Protein AF-A0A9Q3JYC3-F1 (afdb_monomer_lite)

InterPro domains:
  IPR001878 Zinc finger, CCHC-type [SM00343] (9-25)
  IPR001878 Zinc finger, CCHC-type [SM00343] (28-43)
  IPR036875 Zinc finger, CCHC-type superfamily [SSF57756] (5-43)

Structure (mmCIF, N/CA/C/O backbone):
data_AF-A0A9Q3JYC3-F1
#
_entry.id   AF-A0A9Q3JYC3-F1
#
loop_
_atom_site.group_PDB
_atom_site.id
_atom_site.type_symbol
_atom_site.label_atom_id
_atom_site.label_alt_id
_atom_site.label_comp_id
_atom_site.label_asym_id
_atom_site.label_entity_id
_atom_site.label_seq_id
_atom_site.pdbx_PDB_ins_code
_atom_site.Cartn_x
_atom_site.Cartn_y
_atom_site.Cartn_z
_atom_site.occupancy
_atom_site.B_iso_or_equiv
_atom_site.auth_seq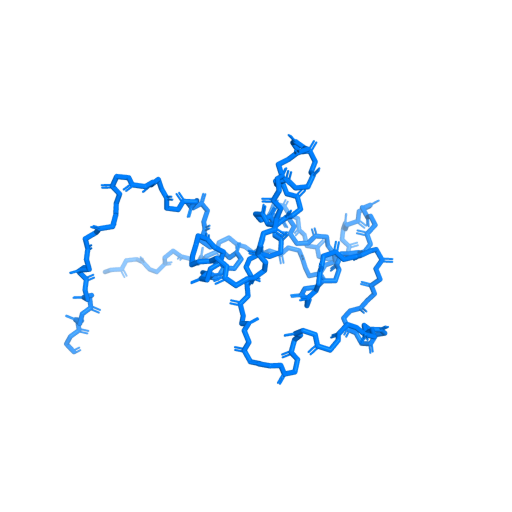_id
_atom_site.auth_comp_id
_atom_site.auth_asym_id
_atom_site.auth_atom_id
_atom_site.pdbx_PDB_model_num
ATOM 1 N N . MET A 1 1 ? -29.298 5.899 3.996 1.00 53.12 1 MET A N 1
ATOM 2 C CA . MET A 1 1 ? -27.961 5.317 3.748 1.00 53.12 1 MET A CA 1
ATOM 3 C C . MET A 1 1 ? -27.027 5.868 4.814 1.00 53.12 1 MET A C 1
ATOM 5 O O . MET A 1 1 ? -26.840 7.075 4.854 1.00 53.12 1 MET A O 1
ATOM 9 N N . ALA A 1 2 ? -26.552 5.039 5.745 1.00 65.31 2 ALA A N 1
ATOM 10 C CA . ALA A 1 2 ? -25.595 5.478 6.761 1.00 65.31 2 ALA A CA 1
ATOM 11 C C . ALA A 1 2 ? -24.187 5.443 6.152 1.00 65.31 2 ALA A C 1
ATOM 13 O O . ALA A 1 2 ? -23.760 4.399 5.668 1.00 65.31 2 ALA A O 1
ATOM 14 N N . TYR A 1 3 ? -23.490 6.580 6.138 1.00 70.50 3 TYR A N 1
ATOM 15 C CA . TYR A 1 3 ? -22.092 6.641 5.718 1.00 70.50 3 TYR A CA 1
ATOM 16 C C . TYR A 1 3 ? -21.225 6.031 6.822 1.00 70.50 3 TYR A C 1
ATOM 18 O O . TYR A 1 3 ? -21.050 6.631 7.882 1.00 70.50 3 TYR A O 1
ATOM 26 N N . THR A 1 4 ? -20.708 4.825 6.598 1.00 68.81 4 THR A N 1
ATOM 27 C CA . THR A 1 4 ? -19.667 4.243 7.447 1.00 68.81 4 THR A CA 1
ATOM 28 C C . THR A 1 4 ? -18.316 4.785 6.991 1.00 68.81 4 THR A C 1
ATOM 30 O O . THR A 1 4 ? -17.896 4.454 5.879 1.00 68.81 4 THR A O 1
ATOM 33 N N . PRO A 1 5 ? -17.631 5.619 7.794 1.00 61.69 5 PRO A N 1
ATOM 34 C CA . PRO A 1 5 ? -16.303 6.089 7.437 1.00 61.69 5 PRO A CA 1
ATOM 35 C C . PRO A 1 5 ? -15.358 4.894 7.313 1.00 61.69 5 PRO A C 1
ATOM 37 O O . PRO A 1 5 ? -15.330 4.018 8.179 1.00 61.69 5 PRO A O 1
ATOM 40 N N . SER A 1 6 ? -14.585 4.868 6.229 1.00 63.69 6 SER A N 1
ATOM 41 C CA . SER A 1 6 ? -13.546 3.862 6.031 1.00 63.69 6 SER A CA 1
ATOM 42 C C . SER A 1 6 ? -12.584 3.863 7.224 1.00 63.69 6 SER A C 1
ATOM 44 O O . SER A 1 6 ? -12.253 4.941 7.733 1.00 63.69 6 SER A O 1
ATOM 46 N N . PRO A 1 7 ? -12.114 2.688 7.676 1.00 69.62 7 PRO A N 1
ATOM 47 C CA . PRO A 1 7 ? -11.159 2.617 8.769 1.00 69.62 7 PRO A CA 1
ATOM 48 C C . PRO A 1 7 ? -9.910 3.428 8.416 1.00 69.62 7 PRO A C 1
ATOM 50 O O . PRO A 1 7 ? -9.330 3.278 7.339 1.00 69.62 7 PRO A O 1
ATOM 53 N N . SER A 1 8 ? -9.505 4.313 9.322 1.00 75.19 8 SER A N 1
ATOM 54 C CA . SER A 1 8 ? -8.328 5.151 9.136 1.00 75.19 8 SER A CA 1
ATOM 55 C C . SER A 1 8 ? -7.061 4.293 9.141 1.00 75.19 8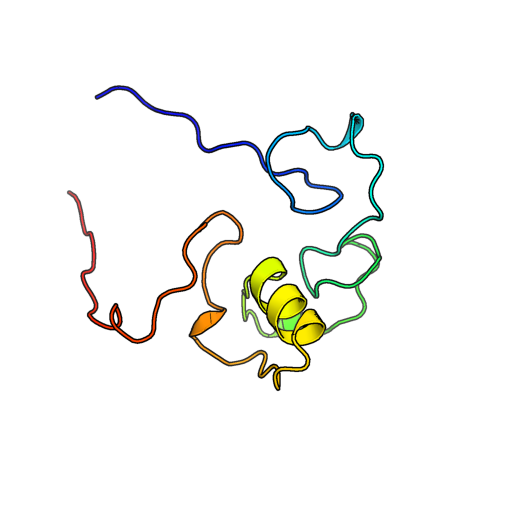 SER A C 1
ATOM 57 O O . SER A 1 8 ? -6.798 3.513 10.061 1.00 75.19 8 SER A O 1
ATOM 59 N N . GLN A 1 9 ? -6.271 4.436 8.080 1.00 82.12 9 GLN A N 1
ATOM 60 C CA . GLN A 1 9 ? -4.966 3.805 7.946 1.00 82.12 9 GLN A CA 1
ATOM 61 C C . GLN A 1 9 ? -3.893 4.711 8.554 1.00 82.12 9 GLN A C 1
ATOM 63 O O . GLN A 1 9 ? -3.893 5.930 8.363 1.00 82.12 9 GLN A O 1
ATOM 68 N N . CYS A 1 10 ? -2.954 4.118 9.281 1.00 87.19 10 CYS A N 1
ATOM 69 C CA . CYS A 1 10 ? -1.795 4.820 9.794 1.00 87.19 10 CYS A CA 1
ATOM 70 C C . CYS A 1 10 ? -0.871 5.214 8.635 1.00 87.19 10 CYS A C 1
ATOM 72 O O . CYS A 1 10 ? -0.284 4.355 7.984 1.00 87.19 10 CYS A O 1
ATOM 74 N N . PHE A 1 11 ? -0.666 6.512 8.410 1.00 83.25 11 PHE A N 1
ATOM 75 C CA . PHE A 1 11 ? 0.251 7.001 7.370 1.00 83.25 11 PHE A CA 1
ATOM 76 C C . PHE A 1 11 ? 1.735 6.724 7.659 1.00 83.25 11 PHE A C 1
ATOM 78 O O . PHE A 1 11 ? 2.574 6.968 6.796 1.00 83.25 11 PHE A O 1
ATOM 85 N N . HIS A 1 12 ? 2.062 6.236 8.860 1.00 87.31 12 HIS A N 1
ATOM 86 C CA . HIS A 1 12 ? 3.426 5.887 9.240 1.00 87.31 12 HIS A CA 1
ATOM 87 C C . HIS A 1 12 ? 3.758 4.436 8.879 1.00 87.31 12 HIS A C 1
ATOM 89 O O . HIS A 1 12 ? 4.738 4.200 8.189 1.00 87.31 12 HIS A O 1
ATOM 95 N N . CYS A 1 13 ? 2.938 3.462 9.287 1.00 87.38 13 CYS A N 1
ATOM 96 C CA . CYS A 1 13 ? 3.217 2.031 9.084 1.00 87.38 13 CYS A CA 1
ATOM 97 C C . CYS A 1 13 ? 2.247 1.323 8.129 1.00 87.38 13 CYS A C 1
ATOM 99 O O . CYS A 1 13 ? 2.355 0.117 7.926 1.00 87.38 13 CYS A O 1
ATOM 101 N N . LEU A 1 14 ? 1.283 2.056 7.565 1.00 83.06 14 LEU A N 1
ATOM 102 C CA . LEU A 1 14 ? 0.263 1.567 6.635 1.00 83.06 14 LEU A CA 1
ATOM 103 C C . LEU A 1 14 ? -0.719 0.539 7.229 1.00 83.06 14 LEU A C 1
ATOM 105 O O . LEU A 1 14 ? -1.557 0.022 6.500 1.00 83.06 14 LEU A O 1
ATOM 109 N N . LYS A 1 15 ? -0.700 0.283 8.542 1.00 83.06 15 LYS A N 1
ATOM 110 C CA . LYS A 1 15 ? -1.673 -0.590 9.222 1.00 83.06 15 LYS A CA 1
ATOM 111 C C . LYS A 1 15 ? -2.911 0.194 9.672 1.00 83.06 15 LYS A C 1
ATOM 113 O O . LYS A 1 15 ? -2.835 1.386 9.958 1.00 83.06 15 LYS A O 1
ATOM 118 N N . THR A 1 16 ? -4.052 -0.475 9.779 1.00 83.75 16 THR A N 1
ATOM 119 C CA . THR A 1 16 ? -5.282 0.086 10.365 1.00 83.75 16 THR A CA 1
ATOM 120 C C . THR A 1 16 ? -5.317 -0.110 11.884 1.00 83.75 16 THR A C 1
ATOM 122 O O . THR A 1 16 ? -4.651 -0.998 12.414 1.00 83.75 16 THR A O 1
ATOM 125 N N . GLY A 1 17 ? -6.122 0.687 12.594 1.00 83.81 17 GLY A N 1
ATOM 126 C CA . GLY A 1 17 ? -6.381 0.509 14.034 1.00 83.81 17 GLY A CA 1
ATOM 127 C C . GLY A 1 17 ? -5.621 1.459 14.965 1.00 83.81 17 GLY A C 1
ATOM 128 O O . GLY A 1 17 ? -5.793 1.385 16.176 1.00 83.81 17 GLY A O 1
ATOM 129 N N . HIS A 1 18 ? -4.807 2.363 14.420 1.00 88.62 18 HIS A N 1
ATOM 130 C CA . HIS A 1 18 ? -4.179 3.453 15.169 1.00 88.62 18 HIS A CA 1
ATOM 131 C C . HIS A 1 18 ? -3.868 4.639 14.249 1.00 88.62 18 HIS A C 1
ATOM 133 O O . HIS A 1 18 ? -3.806 4.501 13.026 1.00 88.62 18 HIS A O 1
ATOM 139 N N . GLN A 1 19 ? -3.655 5.814 14.842 1.00 86.00 19 GLN A N 1
ATOM 140 C CA . GLN A 1 19 ? -3.260 7.024 14.120 1.00 86.00 19 GLN A CA 1
ATOM 141 C C . GLN A 1 19 ? -1.733 7.162 14.055 1.00 86.00 19 GLN A C 1
ATOM 143 O O . GLN A 1 19 ? -1.012 6.626 14.895 1.00 86.00 19 GLN A O 1
ATOM 148 N N . ALA A 1 20 ? -1.229 7.922 13.078 1.00 85.06 20 ALA A N 1
ATOM 149 C CA . ALA A 1 20 ? 0.211 8.070 12.841 1.00 85.06 20 ALA A CA 1
ATOM 150 C C . ALA A 1 20 ? 0.993 8.584 14.064 1.00 85.06 20 ALA A C 1
ATOM 152 O O . ALA A 1 20 ? 2.099 8.118 14.307 1.00 85.06 20 ALA A O 1
ATOM 153 N N . PHE A 1 21 ? 0.410 9.474 14.874 1.00 85.88 21 PHE A N 1
ATOM 154 C CA . PHE A 1 21 ? 1.062 9.983 16.090 1.00 85.88 21 PHE A CA 1
ATOM 155 C C . PHE A 1 21 ? 1.147 8.953 17.230 1.00 85.88 21 PHE A C 1
ATOM 157 O O . PHE A 1 21 ? 1.915 9.148 18.165 1.00 85.88 21 PHE A O 1
ATOM 164 N N . GLN A 1 22 ? 0.364 7.871 17.171 1.00 88.31 22 GLN A N 1
ATOM 165 C CA . GLN A 1 22 ? 0.390 6.767 18.143 1.00 88.31 22 GLN A CA 1
ATOM 166 C C . GLN A 1 22 ? 1.193 5.566 17.627 1.00 88.31 22 GLN A C 1
ATOM 168 O O . GLN A 1 22 ? 1.279 4.541 18.303 1.00 88.31 22 GLN A O 1
ATOM 173 N N . CYS A 1 23 ? 1.748 5.666 16.417 1.00 90.50 23 CYS A N 1
ATOM 174 C CA . CYS A 1 23 ? 2.486 4.587 15.786 1.00 90.50 23 CYS A CA 1
ATOM 175 C C . CYS A 1 23 ? 3.833 4.378 16.484 1.00 90.50 23 CYS A C 1
ATOM 177 O O . CYS A 1 23 ? 4.625 5.308 16.608 1.00 90.50 23 CYS A O 1
ATOM 179 N N . LYS A 1 24 ? 4.097 3.139 16.906 1.00 89.94 24 LYS A N 1
ATOM 180 C CA . LYS A 1 24 ? 5.392 2.703 17.462 1.00 89.94 24 LYS A CA 1
ATOM 181 C C . LYS A 1 24 ? 6.201 1.842 16.487 1.00 89.94 24 LYS A C 1
ATOM 183 O O . LYS A 1 24 ? 7.283 1.381 16.825 1.00 89.94 24 LYS A O 1
ATOM 188 N N . GLU A 1 25 ? 5.649 1.606 15.302 1.00 87.25 25 GLU A N 1
ATOM 189 C CA . GLU A 1 25 ? 6.255 0.804 14.243 1.00 87.25 25 GLU A CA 1
ATOM 190 C C . GLU A 1 25 ? 7.161 1.665 13.360 1.00 87.25 25 GLU A C 1
ATOM 192 O O . GLU A 1 25 ? 6.988 2.882 13.277 1.00 87.25 25 GLU A O 1
ATOM 197 N N . ASN A 1 26 ? 8.070 1.015 12.634 1.00 87.38 26 ASN A N 1
ATOM 198 C CA . ASN A 1 26 ? 8.946 1.691 11.684 1.00 87.38 26 ASN A CA 1
ATOM 199 C C . ASN A 1 26 ? 8.147 2.319 10.523 1.00 87.38 26 ASN A C 1
ATOM 201 O O . ASN A 1 26 ? 7.150 1.737 10.068 1.00 87.38 26 ASN A O 1
ATOM 205 N N . PRO A 1 27 ? 8.606 3.464 9.984 1.00 87.69 27 PRO A N 1
ATOM 206 C CA . PRO A 1 27 ? 7.970 4.092 8.837 1.00 87.69 27 PRO A CA 1
ATOM 207 C C . PRO A 1 27 ? 8.023 3.155 7.636 1.00 87.69 27 PRO A C 1
ATOM 209 O O . PRO A 1 27 ? 9.076 2.613 7.309 1.00 87.69 27 PRO A O 1
ATOM 212 N N . THR A 1 28 ? 6.889 2.977 6.972 1.00 88.50 28 THR A N 1
ATOM 213 C CA . THR A 1 28 ? 6.747 2.175 5.760 1.00 88.50 28 THR A CA 1
ATOM 214 C C . THR A 1 28 ? 6.390 3.088 4.599 1.00 88.50 28 THR A C 1
ATOM 216 O O . THR A 1 28 ? 5.407 3.828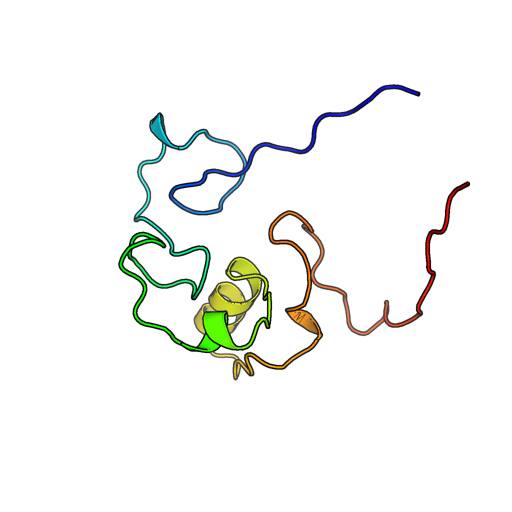 4.626 1.00 88.50 28 THR A O 1
ATOM 219 N N . CYS A 1 29 ? 7.192 3.024 3.545 1.00 88.06 29 CYS A N 1
ATOM 220 C CA . CYS A 1 29 ? 7.013 3.847 2.367 1.00 88.06 29 CYS A CA 1
ATOM 221 C C . CYS A 1 29 ? 5.776 3.403 1.575 1.00 88.06 29 CYS A C 1
ATOM 223 O O . CYS A 1 29 ? 5.762 2.310 1.012 1.00 88.06 29 CYS A O 1
ATOM 225 N N . SER A 1 30 ? 4.782 4.280 1.429 1.00 82.38 30 SER A N 1
ATOM 226 C CA . SER A 1 30 ? 3.577 4.036 0.615 1.00 82.38 30 SER A CA 1
ATOM 227 C C . SER A 1 30 ? 3.835 3.918 -0.893 1.00 82.38 30 SER A C 1
ATOM 229 O O . SER A 1 30 ? 2.927 3.587 -1.648 1.00 82.38 30 SER A O 1
ATOM 231 N N . LYS A 1 31 ? 5.063 4.190 -1.356 1.00 83.19 31 LYS A N 1
ATOM 232 C CA . LYS A 1 31 ? 5.453 4.041 -2.767 1.00 83.19 31 LYS A CA 1
ATOM 233 C C . LYS A 1 31 ? 6.054 2.670 -3.070 1.00 83.19 31 LYS A C 1
ATOM 235 O O . LYS A 1 31 ? 5.766 2.101 -4.117 1.00 83.19 31 LYS A O 1
ATOM 240 N N . CYS A 1 32 ? 6.897 2.143 -2.178 1.00 84.56 32 CYS A N 1
ATOM 241 C CA . CYS A 1 32 ? 7.675 0.930 -2.456 1.00 84.56 32 CYS A CA 1
ATOM 242 C C . CYS A 1 32 ? 7.641 -0.144 -1.360 1.00 84.56 32 CYS A C 1
ATOM 244 O O . CYS A 1 32 ? 8.024 -1.283 -1.633 1.00 84.56 32 CYS A O 1
ATOM 246 N N . GLY A 1 33 ? 7.189 0.196 -0.150 1.00 83.56 33 GLY A N 1
ATOM 247 C CA . GLY A 1 33 ? 7.157 -0.698 1.008 1.00 83.56 33 GLY A CA 1
ATOM 248 C C . GLY A 1 33 ? 8.433 -0.799 1.824 1.00 83.56 33 GLY A C 1
ATOM 249 O O . GLY A 1 33 ? 8.486 -1.631 2.723 1.00 83.56 33 GLY A O 1
ATOM 250 N N . GLY A 1 34 ? 9.445 0.020 1.532 1.00 87.38 34 GLY A N 1
ATOM 251 C CA . GLY A 1 34 ? 10.684 0.066 2.311 1.00 87.38 34 GLY A CA 1
ATOM 252 C C . GLY A 1 34 ? 10.549 0.822 3.635 1.00 87.38 34 GLY A C 1
ATOM 253 O O . GLY A 1 34 ? 9.592 1.566 3.844 1.00 87.38 34 GLY A O 1
ATOM 254 N N . THR A 1 35 ? 11.549 0.675 4.505 1.00 88.81 35 THR A N 1
ATOM 255 C CA . THR A 1 35 ? 11.619 1.330 5.822 1.00 88.81 35 THR A CA 1
ATOM 256 C C . THR A 1 35 ? 12.132 2.772 5.724 1.00 88.81 35 THR A C 1
ATOM 258 O O . THR A 1 35 ? 13.231 3.087 6.177 1.00 88.81 35 THR A O 1
ATOM 261 N N . HIS A 1 36 ? 11.392 3.634 5.030 1.00 89.00 36 HIS A N 1
ATOM 262 C CA . HIS A 1 36 ? 11.710 5.054 4.857 1.00 89.00 36 HIS A CA 1
ATOM 263 C C . HIS A 1 36 ? 10.439 5.865 4.594 1.00 89.00 36 HIS A C 1
ATOM 265 O O . HIS A 1 36 ? 9.392 5.318 4.242 1.00 89.00 36 HIS A O 1
ATOM 271 N N . SER A 1 37 ? 10.537 7.185 4.728 1.00 84.75 37 SER A N 1
ATOM 272 C CA . SER A 1 37 ? 9.447 8.099 4.395 1.00 84.75 37 SER A CA 1
ATOM 273 C C . SER A 1 37 ? 9.202 8.147 2.878 1.00 84.75 37 SER A C 1
ATOM 275 O O . SER A 1 37 ? 10.158 8.125 2.106 1.00 84.75 37 SER A O 1
ATOM 277 N N . PRO A 1 38 ? 7.952 8.310 2.400 1.00 81.56 38 PRO A N 1
ATOM 278 C CA . PRO A 1 38 ? 7.650 8.411 0.965 1.00 81.56 38 PRO A CA 1
ATOM 279 C C . PRO A 1 38 ? 8.366 9.560 0.238 1.00 81.56 38 PRO A C 1
ATOM 281 O O . PRO A 1 38 ? 8.479 9.538 -0.990 1.00 81.56 38 PRO A O 1
ATOM 284 N N . GLN A 1 39 ? 8.806 10.574 0.984 1.00 85.06 39 GLN A N 1
ATOM 285 C CA . GLN A 1 39 ? 9.538 11.738 0.483 1.00 85.06 39 GLN A CA 1
ATOM 286 C C . GLN A 1 39 ? 10.984 11.377 0.105 1.00 85.06 39 GLN A C 1
ATOM 288 O O . GLN A 1 39 ? 11.462 11.818 -0.932 1.00 85.06 39 GLN A O 1
ATOM 293 N N . ASP A 1 40 ? 11.618 10.482 0.864 1.00 88.38 40 ASP A N 1
ATOM 294 C CA . ASP A 1 40 ? 12.989 9.996 0.651 1.00 88.38 40 ASP A CA 1
ATOM 295 C C . ASP A 1 40 ? 13.064 8.765 -0.268 1.00 88.38 40 ASP A C 1
ATOM 297 O O . ASP A 1 40 ? 14.112 8.131 -0.420 1.00 88.38 40 ASP A O 1
ATOM 301 N N . CYS A 1 41 ? 11.939 8.380 -0.871 1.00 87.12 41 CYS A N 1
ATOM 302 C CA . CYS A 1 41 ? 11.868 7.190 -1.702 1.00 87.12 41 CYS A CA 1
ATOM 303 C C . CYS A 1 41 ? 12.608 7.390 -3.029 1.00 87.12 41 CYS A C 1
ATOM 305 O O . CYS A 1 41 ? 12.178 8.170 -3.878 1.00 87.12 41 CYS A O 1
ATOM 307 N N . LYS A 1 42 ? 13.689 6.628 -3.224 1.00 87.00 42 LYS A N 1
ATOM 308 C CA . LYS A 1 42 ? 14.490 6.601 -4.463 1.00 87.00 42 LYS A CA 1
ATOM 309 C C . LYS A 1 42 ? 14.000 5.571 -5.488 1.00 87.00 42 LYS A C 1
ATOM 311 O O . LYS A 1 42 ? 14.627 5.389 -6.527 1.00 87.00 42 LYS A O 1
ATOM 316 N N . ASP A 1 43 ? 12.912 4.867 -5.187 1.00 82.31 43 ASP A N 1
ATOM 317 C CA . ASP A 1 43 ? 12.363 3.837 -6.063 1.00 82.31 43 ASP A CA 1
ATOM 318 C C . ASP A 1 43 ? 11.548 4.480 -7.199 1.00 82.31 43 ASP A C 1
ATOM 320 O O . ASP A 1 43 ? 10.465 5.033 -6.988 1.00 82.31 43 ASP A O 1
ATOM 324 N N . LEU A 1 44 ? 12.085 4.398 -8.418 1.00 75.12 44 LEU A N 1
ATOM 325 C CA . LEU A 1 44 ? 11.469 4.934 -9.634 1.00 75.12 44 LEU A CA 1
ATOM 326 C C . LEU A 1 44 ? 10.283 4.093 -10.127 1.00 75.12 44 LEU A C 1
ATOM 328 O O . LEU A 1 44 ? 9.548 4.525 -11.005 1.00 75.12 44 LEU A O 1
ATOM 332 N N . SER A 1 45 ? 10.017 2.913 -9.566 1.00 68.69 45 SER A N 1
ATOM 333 C CA . SER A 1 45 ? 8.839 2.133 -9.979 1.00 68.69 45 SER A CA 1
ATOM 334 C C . SER A 1 45 ? 7.520 2.880 -9.725 1.00 68.69 45 SER A C 1
ATOM 336 O O . SER A 1 45 ? 6.550 2.675 -10.451 1.00 68.69 45 SER A O 1
ATOM 338 N N . TYR A 1 46 ? 7.494 3.817 -8.768 1.00 65.25 46 TYR A N 1
ATOM 339 C CA . TYR A 1 46 ? 6.363 4.728 -8.567 1.00 65.25 46 TYR A CA 1
ATOM 340 C C . TYR A 1 46 ? 6.185 5.739 -9.716 1.00 65.25 46 TYR A C 1
ATOM 342 O O . TYR A 1 46 ? 5.057 6.138 -10.006 1.00 65.25 46 TYR A O 1
ATOM 350 N N . THR A 1 47 ? 7.261 6.151 -10.402 1.00 65.62 47 THR A N 1
ATOM 351 C CA . THR A 1 47 ? 7.170 7.127 -11.505 1.00 65.62 47 THR A CA 1
ATOM 352 C C . THR A 1 47 ? 6.547 6.530 -12.763 1.00 65.62 47 THR A C 1
ATOM 354 O O . THR A 1 47 ? 6.051 7.270 -13.604 1.00 65.62 47 THR A O 1
ATOM 357 N N . LEU A 1 48 ? 6.491 5.199 -12.868 1.00 64.06 48 LEU A N 1
ATOM 358 C CA . LEU A 1 48 ? 5.808 4.490 -13.955 1.00 64.06 48 LEU A CA 1
ATOM 359 C C . LEU A 1 48 ? 4.273 4.485 -13.809 1.00 64.06 48 LEU A C 1
ATOM 361 O O . LEU A 1 48 ? 3.590 3.798 -14.559 1.00 64.06 48 LEU A O 1
ATOM 365 N N . SER A 1 49 ? 3.710 5.241 -12.855 1.00 64.06 49 SER A N 1
ATOM 366 C CA . SER A 1 49 ? 2.263 5.326 -12.573 1.00 64.06 49 SER A CA 1
ATOM 367 C C . SER A 1 49 ? 1.598 3.993 -12.210 1.00 64.06 49 SER A C 1
ATOM 369 O O . SER A 1 49 ? 0.372 3.893 -12.152 1.00 64.06 49 SER A O 1
ATOM 371 N N . ILE A 1 50 ? 2.389 2.966 -11.896 1.00 68.69 50 ILE A N 1
ATOM 372 C CA . ILE A 1 50 ? 1.880 1.684 -11.418 1.00 68.69 50 ILE A CA 1
ATOM 373 C C . ILE A 1 50 ? 1.650 1.805 -9.912 1.00 68.69 50 ILE A C 1
ATOM 375 O O . ILE A 1 50 ? 2.548 1.604 -9.093 1.00 68.69 50 ILE A O 1
ATOM 379 N N . ARG A 1 51 ? 0.422 2.179 -9.540 1.00 71.62 51 ARG A N 1
ATOM 380 C CA . ARG A 1 51 ? -0.058 2.086 -8.157 1.00 71.62 51 ARG A CA 1
ATOM 381 C C . ARG A 1 51 ? -0.239 0.611 -7.797 1.00 71.62 51 ARG A C 1
ATOM 383 O O . ARG A 1 51 ? -0.947 -0.113 -8.493 1.00 71.62 51 ARG A O 1
ATOM 390 N N . ARG A 1 52 ? 0.410 0.190 -6.713 1.00 81.50 52 ARG A N 1
ATOM 391 C CA . ARG A 1 52 ? 0.396 -1.178 -6.190 1.00 81.50 52 ARG A CA 1
ATOM 392 C C . ARG A 1 52 ? 0.209 -1.160 -4.678 1.00 81.50 52 ARG A C 1
ATOM 394 O O . ARG A 1 52 ? 0.763 -0.283 -4.019 1.00 81.50 52 ARG A O 1
ATOM 401 N N . CYS A 1 53 ? -0.510 -2.139 -4.146 1.00 84.38 53 CYS A N 1
ATOM 402 C CA . CYS A 1 53 ? -0.708 -2.322 -2.719 1.00 84.38 53 CYS A CA 1
ATOM 403 C C . CYS A 1 53 ? 0.608 -2.758 -2.077 1.00 84.38 53 CYS A C 1
ATOM 405 O O . CYS A 1 53 ? 1.088 -3.884 -2.261 1.00 84.38 53 CYS A O 1
ATOM 407 N N . VAL A 1 54 ? 1.198 -1.849 -1.309 1.00 84.19 54 VAL A N 1
ATOM 408 C CA . VAL A 1 54 ? 2.480 -2.073 -0.635 1.00 84.19 54 VAL A CA 1
ATOM 409 C C . VAL A 1 54 ? 2.364 -3.194 0.396 1.00 84.19 54 VAL A C 1
ATOM 411 O O . VAL A 1 54 ? 3.298 -3.976 0.578 1.00 84.19 54 VAL A O 1
ATOM 414 N N . GLN A 1 55 ? 1.203 -3.304 1.036 1.00 83.25 55 GLN A N 1
ATOM 415 C CA . GLN A 1 55 ? 0.951 -4.306 2.061 1.00 83.25 55 GLN A CA 1
ATOM 416 C C . GLN A 1 55 ? 0.956 -5.727 1.486 1.00 83.25 55 GLN A C 1
ATOM 418 O O . GLN A 1 55 ? 1.609 -6.603 2.045 1.00 83.25 55 GLN A O 1
ATOM 423 N N . CYS A 1 56 ? 0.317 -5.943 0.332 1.00 84.00 56 CYS A N 1
ATOM 424 C CA . CYS A 1 56 ? 0.317 -7.245 -0.341 1.00 84.00 56 CYS A CA 1
ATOM 425 C C . CYS A 1 56 ? 1.703 -7.604 -0.889 1.00 84.00 56 CYS A C 1
ATOM 427 O O . CYS A 1 56 ? 2.160 -8.734 -0.732 1.00 84.00 56 CYS A O 1
ATOM 429 N N . VAL A 1 57 ? 2.411 -6.625 -1.459 1.00 85.69 57 VAL A N 1
ATOM 430 C CA . VAL A 1 57 ? 3.800 -6.800 -1.905 1.00 85.69 57 VAL A CA 1
ATOM 431 C C . VAL A 1 57 ? 4.705 -7.226 -0.746 1.00 85.69 57 VAL A C 1
ATOM 433 O O . VAL A 1 57 ? 5.502 -8.150 -0.890 1.00 85.69 57 VAL A O 1
ATOM 436 N N . ASN A 1 58 ? 4.595 -6.571 0.409 1.00 84.38 58 ASN A N 1
ATOM 437 C CA . ASN A 1 58 ? 5.406 -6.896 1.580 1.00 84.38 58 ASN A CA 1
ATOM 438 C C . ASN A 1 58 ? 5.007 -8.235 2.216 1.00 84.38 58 ASN A C 1
ATOM 440 O O . ASN A 1 58 ? 5.884 -8.957 2.687 1.00 84.38 58 ASN A O 1
ATOM 444 N N . GLN A 1 59 ? 3.723 -8.594 2.186 1.00 85.50 59 GLN A N 1
ATOM 445 C CA . GLN A 1 59 ? 3.245 -9.898 2.642 1.00 85.50 59 GLN A CA 1
ATOM 446 C C . GLN A 1 59 ? 3.851 -11.036 1.814 1.00 85.50 59 GLN A C 1
ATOM 448 O O . GLN A 1 59 ? 4.397 -11.979 2.382 1.00 85.50 59 GLN A O 1
ATOM 453 N N . ASP A 1 60 ? 3.815 -10.926 0.486 1.00 88.12 60 ASP A N 1
ATOM 454 C CA . ASP A 1 60 ? 4.388 -11.938 -0.403 1.00 88.12 60 ASP A CA 1
ATOM 455 C C . ASP A 1 60 ? 5.912 -12.024 -0.254 1.00 88.12 60 ASP A C 1
ATOM 457 O O . ASP A 1 60 ? 6.453 -13.126 -0.169 1.00 88.12 60 ASP A O 1
ATOM 461 N N . LYS A 1 61 ? 6.603 -10.882 -0.100 1.00 84.94 61 LYS A N 1
ATOM 462 C CA . LYS A 1 61 ? 8.034 -10.860 0.257 1.00 84.94 61 LYS A CA 1
ATOM 463 C C . LYS A 1 61 ? 8.305 -11.599 1.569 1.00 84.94 61 LYS A C 1
ATOM 465 O O . LYS A 1 61 ? 9.243 -12.384 1.635 1.00 84.94 61 LYS A O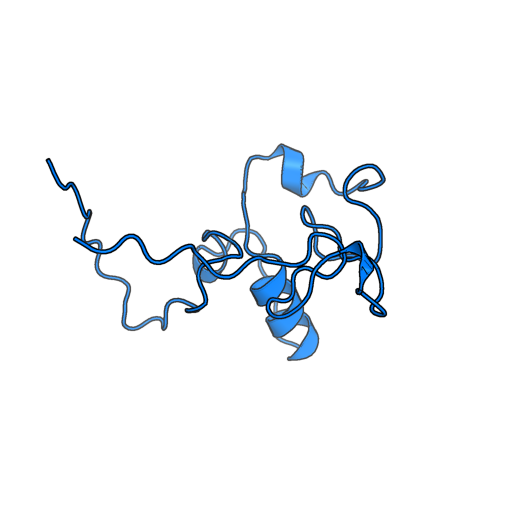 1
ATOM 470 N N . SER A 1 62 ? 7.485 -11.372 2.597 1.00 85.75 62 SER A N 1
ATOM 471 C CA . SER A 1 62 ? 7.610 -12.055 3.892 1.00 85.75 62 SER A CA 1
ATOM 472 C C . SER A 1 62 ? 7.317 -13.555 3.801 1.00 85.75 62 SER A C 1
ATOM 474 O O . SER A 1 62 ? 7.853 -14.322 4.595 1.00 85.75 62 SER A O 1
ATOM 476 N N . ASN A 1 63 ? 6.486 -13.971 2.845 1.00 87.00 63 ASN A N 1
ATOM 477 C CA . ASN A 1 63 ? 6.158 -15.368 2.565 1.00 87.00 63 ASN A CA 1
ATOM 478 C C . ASN A 1 63 ? 7.164 -16.043 1.609 1.00 87.00 63 ASN A C 1
ATOM 480 O O . ASN A 1 63 ? 6.893 -17.143 1.126 1.00 87.00 63 ASN A O 1
ATOM 484 N N . ASN A 1 64 ? 8.298 -15.397 1.296 1.00 86.44 64 ASN A N 1
ATOM 485 C CA . ASN A 1 64 ? 9.273 -15.848 0.292 1.00 86.44 64 ASN A CA 1
ATOM 486 C C . ASN A 1 64 ? 8.646 -16.148 -1.086 1.00 86.44 64 ASN A C 1
ATOM 488 O O . ASN A 1 64 ? 9.159 -16.971 -1.846 1.00 86.44 64 ASN A O 1
ATOM 492 N N . GLN A 1 65 ? 7.530 -15.495 -1.422 1.00 84.50 65 GLN A N 1
ATOM 493 C CA . GLN A 1 65 ? 6.916 -15.609 -2.739 1.00 84.50 65 GLN A CA 1
ATOM 494 C C . GLN A 1 65 ? 7.629 -14.689 -3.739 1.00 84.50 65 GLN A C 1
ATOM 496 O O . GLN A 1 65 ? 8.031 -13.575 -3.384 1.00 84.50 65 GLN A O 1
ATOM 501 N N . PRO A 1 66 ? 7.768 -15.113 -5.008 1.00 83.00 66 PRO A N 1
ATOM 502 C CA . PRO A 1 66 ? 8.274 -14.242 -6.055 1.00 83.00 66 PRO A CA 1
ATOM 503 C C . PRO A 1 66 ? 7.304 -13.073 -6.258 1.00 83.00 66 PRO A C 1
ATOM 505 O O . PRO A 1 66 ? 6.134 -13.253 -6.594 1.00 83.00 66 PRO A O 1
ATOM 508 N N . VAL A 1 67 ? 7.802 -11.856 -6.045 1.00 84.75 67 VAL A N 1
ATOM 509 C CA . VAL A 1 67 ? 7.012 -10.633 -6.191 1.00 84.75 67 VAL A CA 1
ATOM 510 C C . VAL A 1 67 ? 7.275 -10.008 -7.549 1.00 84.75 67 VAL A C 1
ATOM 512 O O . VAL A 1 67 ? 8.360 -9.488 -7.807 1.00 84.75 67 VAL A O 1
ATOM 515 N N . ASN A 1 68 ? 6.245 -9.994 -8.391 1.00 84.38 68 ASN A N 1
ATOM 516 C CA . ASN A 1 68 ? 6.240 -9.237 -9.633 1.00 84.38 68 ASN A CA 1
ATOM 517 C C . ASN A 1 68 ? 5.446 -7.937 -9.439 1.00 84.38 68 ASN A C 1
ATOM 519 O O . ASN A 1 68 ? 4.232 -7.954 -9.288 1.00 84.38 68 ASN A O 1
ATOM 523 N N . LEU A 1 69 ? 6.128 -6.790 -9.453 1.00 78.12 69 LEU A N 1
ATOM 524 C CA . LEU A 1 69 ? 5.502 -5.484 -9.206 1.00 78.12 69 LEU A CA 1
ATOM 525 C C . LEU A 1 69 ? 4.487 -5.056 -10.285 1.00 78.12 69 LEU A C 1
ATOM 527 O O . LEU A 1 69 ? 3.763 -4.087 -10.064 1.00 78.12 69 LEU A O 1
ATOM 531 N N . TYR A 1 70 ? 4.436 -5.762 -11.418 1.00 78.94 70 TYR A N 1
ATOM 532 C CA . TYR A 1 70 ? 3.475 -5.553 -12.505 1.00 78.94 70 TYR A CA 1
ATOM 533 C C . TYR A 1 70 ? 2.232 -6.441 -12.391 1.00 78.94 70 TYR A C 1
ATOM 535 O O . TYR A 1 70 ? 1.327 -6.329 -13.213 1.00 78.94 70 TYR A O 1
ATOM 543 N N . ASP A 1 71 ? 2.190 -7.328 -11.397 1.00 82.94 71 ASP A N 1
ATOM 544 C CA . ASP A 1 71 ? 1.088 -8.262 -11.216 1.00 82.94 71 ASP A CA 1
ATOM 545 C C . ASP A 1 71 ? -0.197 -7.521 -10.816 1.00 82.94 71 ASP A C 1
ATOM 547 O O . ASP A 1 71 ? -0.213 -6.681 -9.906 1.00 82.94 71 ASP A O 1
ATOM 551 N N . GLU A 1 72 ? -1.291 -7.833 -11.506 1.00 82.31 72 GLU A N 1
ATOM 552 C CA . GLU A 1 72 ? -2.590 -7.199 -11.290 1.00 82.31 72 GLU A CA 1
ATOM 553 C C . GLU A 1 72 ? -3.150 -7.488 -9.900 1.00 82.31 72 GLU A C 1
ATOM 555 O O . GLU A 1 72 ? -3.897 -6.665 -9.367 1.00 82.31 72 GLU A O 1
ATOM 560 N N . LYS A 1 73 ? -2.706 -8.577 -9.252 1.00 82.81 73 LYS A N 1
ATOM 561 C CA . LYS A 1 73 ? -3.080 -8.885 -7.864 1.00 82.81 73 LYS A CA 1
ATOM 562 C C . LYS A 1 73 ? -2.696 -7.787 -6.874 1.00 82.81 73 LYS A C 1
ATOM 564 O O . LYS A 1 73 ? -3.267 -7.734 -5.793 1.00 82.81 73 LYS A O 1
ATOM 569 N N . TYR A 1 74 ? -1.752 -6.909 -7.229 1.00 83.06 74 TYR A N 1
ATOM 570 C CA . TYR A 1 74 ? -1.364 -5.768 -6.405 1.00 83.06 74 TYR A CA 1
ATOM 571 C C . TYR A 1 74 ? -2.017 -4.451 -6.841 1.00 83.06 74 TYR A C 1
ATOM 573 O O . TYR A 1 74 ? -1.871 -3.461 -6.131 1.00 83.06 74 TYR A O 1
ATOM 581 N N . ARG A 1 75 ? -2.727 -4.378 -7.975 1.00 81.06 75 ARG A N 1
ATOM 582 C CA . ARG A 1 75 ? -3.289 -3.124 -8.524 1.00 81.06 75 ARG A CA 1
ATOM 583 C C . ARG A 1 75 ? -4.617 -2.749 -7.862 1.00 81.06 75 ARG A C 1
ATOM 585 O O . ARG A 1 75 ? -5.640 -2.584 -8.517 1.00 81.06 75 ARG A O 1
ATOM 592 N N . HIS A 1 76 ? -4.592 -2.586 -6.548 1.00 77.75 76 HIS A N 1
ATOM 593 C CA . HIS A 1 76 ? -5.723 -2.115 -5.759 1.00 77.75 76 HIS A CA 1
ATOM 594 C C . HIS A 1 76 ? -5.257 -1.117 -4.698 1.00 77.75 76 HIS A C 1
ATOM 596 O O . HIS A 1 76 ? -4.075 -1.051 -4.353 1.00 77.75 76 HIS A O 1
ATOM 602 N N . SER A 1 77 ? -6.195 -0.329 -4.175 1.00 69.56 77 SER A N 1
ATOM 603 C CA . SER A 1 77 ? -5.921 0.586 -3.066 1.00 69.56 77 SER A CA 1
ATOM 604 C C . SER A 1 77 ? -5.437 -0.181 -1.833 1.00 69.56 77 SER A C 1
ATOM 606 O O . SER A 1 77 ? -5.925 -1.281 -1.555 1.00 69.56 77 SER A O 1
ATOM 608 N N . ASP A 1 78 ? -4.538 0.422 -1.050 1.00 64.38 78 ASP A N 1
ATOM 609 C CA . ASP A 1 78 ? -4.045 -0.145 0.219 1.00 64.38 78 ASP A CA 1
ATOM 610 C C . ASP A 1 78 ? -5.172 -0.359 1.252 1.00 64.38 78 ASP A C 1
ATOM 612 O O . ASP A 1 78 ? -5.046 -1.170 2.162 1.00 64.38 78 ASP A O 1
ATOM 616 N N . LEU A 1 79 ? -6.304 0.329 1.069 1.00 59.09 79 LEU A N 1
ATOM 617 C CA . LEU A 1 79 ? -7.521 0.199 1.876 1.00 59.09 79 LEU A CA 1
ATOM 618 C C . LEU A 1 79 ? -8.398 -1.003 1.488 1.00 59.09 79 LEU A C 1
ATOM 620 O O . LEU A 1 79 ? -9.330 -1.342 2.216 1.00 59.09 79 LEU A O 1
ATOM 624 N N . SER A 1 80 ? -8.136 -1.645 0.346 1.00 62.38 80 SER A N 1
ATOM 625 C CA . SER A 1 80 ? -8.881 -2.830 -0.074 1.00 62.38 80 SER A CA 1
ATOM 626 C C . SER A 1 80 ? -8.359 -4.038 0.709 1.00 62.38 80 SER A C 1
ATOM 628 O O . SER A 1 80 ? -7.341 -4.627 0.357 1.00 62.38 80 SER A O 1
ATOM 630 N N . GLN A 1 81 ? -9.034 -4.386 1.811 1.00 54.41 81 GLN A N 1
ATOM 631 C CA . GLN A 1 81 ? -8.641 -5.478 2.720 1.00 54.41 81 GLN A CA 1
ATOM 632 C C . GLN A 1 81 ? -8.751 -6.890 2.112 1.00 54.41 81 GLN A C 1
ATOM 634 O O . GLN A 1 81 ? -8.392 -7.867 2.769 1.00 54.41 81 GLN A O 1
ATOM 639 N N . LYS A 1 82 ? -9.239 -7.024 0.875 1.00 53.66 82 LYS A N 1
ATOM 640 C CA . LYS A 1 82 ? -9.243 -8.287 0.137 1.00 53.66 82 LYS A CA 1
ATOM 641 C C . LYS A 1 82 ? -8.124 -8.262 -0.897 1.00 53.66 82 LYS A C 1
ATOM 643 O O . LYS A 1 82 ? -8.206 -7.521 -1.874 1.00 53.66 82 LYS A O 1
ATOM 648 N N . MET A 1 83 ? -7.132 -9.137 -0.722 1.00 51.19 83 MET A N 1
ATOM 649 C CA . MET A 1 83 ? -6.455 -9.710 -1.885 1.00 51.19 83 MET A CA 1
ATOM 650 C C . MET A 1 83 ? -7.559 -10.291 -2.781 1.00 51.19 83 MET A C 1
ATOM 652 O O . MET A 1 83 ? -8.376 -11.060 -2.259 1.00 51.19 83 MET A O 1
ATOM 656 N N . PRO A 1 84 ? -7.659 -9.936 -4.072 1.00 43.16 84 PRO A N 1
ATOM 657 C CA . PRO A 1 84 ? -8.549 -10.668 -4.953 1.00 43.16 84 PRO A CA 1
ATOM 658 C C . PRO A 1 84 ? -8.049 -12.114 -4.974 1.00 43.16 84 PRO A C 1
ATOM 660 O O . PRO A 1 84 ? -6.952 -12.410 -5.445 1.00 43.16 84 PRO A O 1
ATOM 663 N N . ASN A 1 85 ? -8.835 -13.022 -4.397 1.00 38.94 85 ASN A N 1
ATOM 664 C CA . ASN A 1 85 ? -8.651 -14.444 -4.634 1.00 38.94 85 ASN A CA 1
ATOM 665 C C . ASN A 1 85 ? -8.710 -14.633 -6.165 1.00 38.94 85 ASN A C 1
ATOM 667 O O . ASN A 1 85 ? -9.618 -14.061 -6.774 1.00 38.94 85 ASN A O 1
ATOM 671 N N . PRO A 1 86 ? -7.819 -15.407 -6.815 1.00 44.22 86 PRO A N 1
ATOM 672 C CA . PRO A 1 86 ? -7.902 -15.691 -8.255 1.00 44.22 86 PRO A CA 1
ATOM 673 C C . PRO A 1 86 ? -9.280 -16.197 -8.737 1.00 44.22 86 PRO A C 1
ATOM 675 O O . PRO A 1 86 ? -9.547 -16.204 -9.932 1.00 44.22 86 PRO A O 1
ATOM 678 N N . SER A 1 87 ? -10.186 -16.573 -7.827 1.00 39.03 87 SER A N 1
ATOM 679 C CA . SER A 1 87 ? -11.592 -16.889 -8.121 1.00 39.03 87 SER A CA 1
ATOM 680 C C . SER A 1 87 ? -12.531 -15.677 -8.326 1.00 39.03 87 SER A C 1
ATOM 682 O O . SER A 1 87 ? -13.662 -15.880 -8.753 1.00 39.03 87 SER A O 1
ATOM 684 N N . GLU A 1 88 ? -12.115 -14.434 -8.041 1.00 42.53 88 GLU A N 1
ATOM 685 C CA . GLU A 1 88 ? -12.939 -13.212 -8.195 1.00 42.53 88 GLU A CA 1
ATOM 686 C C . GLU A 1 88 ? -12.548 -12.360 -9.422 1.00 42.53 88 GLU A C 1
ATOM 688 O O . GLU A 1 88 ? -12.969 -11.210 -9.540 1.00 42.53 88 GLU A O 1
ATOM 693 N N . ILE A 1 89 ? -11.791 -12.916 -10.381 1.00 41.03 89 ILE A N 1
ATOM 694 C CA . ILE A 1 89 ? -11.600 -12.301 -11.706 1.00 41.03 89 ILE A CA 1
ATOM 695 C C . ILE A 1 89 ? -12.903 -12.469 -12.506 1.00 41.03 89 ILE A C 1
ATOM 697 O O . ILE A 1 89 ? -13.036 -13.322 -13.379 1.00 41.03 89 ILE A O 1
ATOM 701 N N . ASN A 1 90 ? -13.911 -11.672 -12.175 1.00 32.84 90 ASN A N 1
ATOM 702 C CA . ASN A 1 90 ? -14.993 -11.350 -13.092 1.00 32.84 90 ASN A CA 1
ATOM 703 C C . ASN A 1 90 ? -15.279 -9.850 -12.961 1.00 32.84 90 ASN A C 1
ATOM 705 O O . ASN A 1 90 ? -15.651 -9.397 -11.876 1.00 32.84 90 ASN A O 1
ATOM 709 N N . PRO A 1 91 ? -15.084 -9.061 -14.030 1.00 45.47 91 PRO A N 1
ATOM 710 C CA . PRO A 1 91 ? -15.259 -7.623 -13.976 1.00 45.47 91 PRO A CA 1
ATOM 711 C C . PRO A 1 91 ? -16.748 -7.326 -13.817 1.00 45.47 91 PRO A C 1
ATOM 713 O O . PRO A 1 91 ? -17.535 -7.497 -14.744 1.00 45.47 91 PRO A O 1
ATOM 716 N N . LYS A 1 92 ? -17.149 -6.866 -12.634 1.00 36.53 92 LYS A N 1
ATOM 717 C CA . LYS A 1 92 ? -18.389 -6.110 -12.482 1.00 36.53 92 LYS A CA 1
ATOM 718 C C . LYS A 1 92 ? -18.009 -4.700 -12.085 1.00 36.53 92 LYS A C 1
ATOM 720 O O . LYS A 1 92 ? -17.800 -4.381 -10.921 1.00 36.53 92 LYS A O 1
ATOM 725 N N . SER A 1 93 ? -17.841 -3.900 -13.130 1.00 43.06 93 SER A N 1
ATOM 726 C CA . SER A 1 93 ? -18.021 -2.458 -13.119 1.00 43.06 93 SER A CA 1
ATOM 727 C C . SER A 1 93 ? -19.253 -2.105 -12.288 1.00 43.06 93 SER A C 1
ATOM 729 O O . SER A 1 93 ? -20.377 -2.321 -12.740 1.00 43.06 93 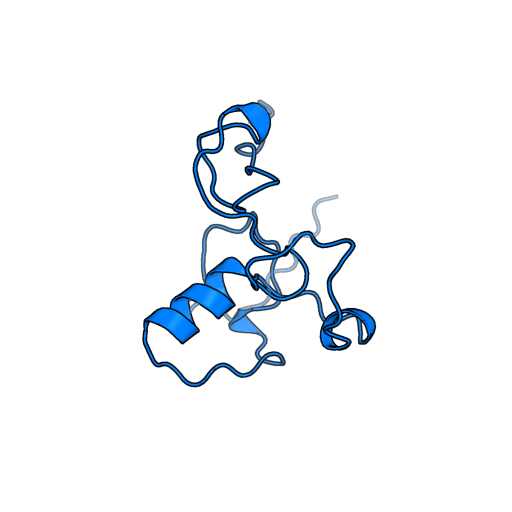SER A O 1
ATOM 731 N N . ASP A 1 94 ? -19.046 -1.576 -11.086 1.00 35.59 94 ASP A N 1
ATOM 732 C CA . ASP A 1 94 ? -20.108 -0.904 -10.346 1.00 35.59 94 ASP A CA 1
ATOM 733 C C . ASP A 1 94 ? -20.140 0.553 -10.814 1.00 35.59 94 ASP A C 1
ATOM 735 O O . ASP A 1 94 ? -19.532 1.462 -10.250 1.00 35.59 94 ASP A O 1
ATOM 739 N N . THR A 1 95 ? -20.772 0.733 -11.972 1.00 42.16 95 THR A N 1
ATOM 740 C CA . THR A 1 95 ? -21.396 1.995 -12.33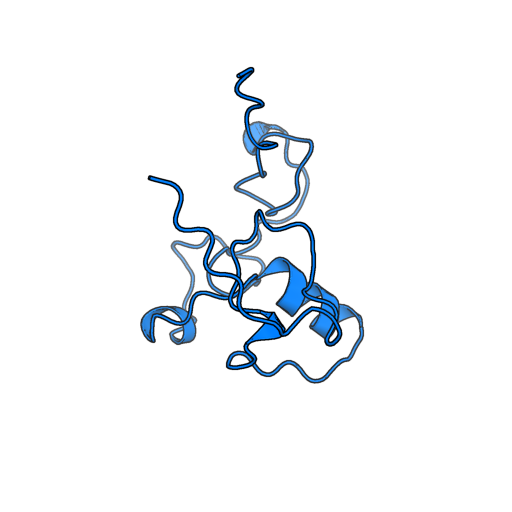9 1.00 42.16 95 THR A CA 1
ATOM 741 C C . THR A 1 95 ? -22.659 2.093 -11.502 1.00 42.16 95 THR A C 1
ATOM 743 O O . THR A 1 95 ? -23.626 1.389 -11.783 1.00 42.16 95 THR A O 1
ATOM 746 N N . THR A 1 96 ? -22.669 2.979 -10.511 1.00 42.91 96 THR A N 1
ATOM 747 C CA . THR A 1 96 ? -23.919 3.403 -9.885 1.00 42.91 96 THR A CA 1
ATOM 748 C C . THR A 1 96 ? -24.090 4.908 -10.080 1.00 42.91 96 THR A C 1
ATOM 750 O O . THR A 1 96 ? -23.497 5.701 -9.356 1.00 42.91 96 THR A O 1
ATOM 753 N N . ASN A 1 97 ? -24.887 5.197 -11.120 1.00 37.09 97 ASN A N 1
ATOM 754 C CA . ASN A 1 97 ? -25.831 6.306 -11.342 1.00 37.09 97 ASN A CA 1
ATOM 755 C C . ASN A 1 97 ? -25.367 7.743 -11.062 1.00 37.09 97 ASN A C 1
ATOM 757 O O . ASN A 1 97 ? -25.372 8.152 -9.880 1.00 37.09 97 ASN A O 1
#

Secondary structure (DSSP, 8-state):
----PPPPBPTTT--BSS-GGG--SPP--TTT-SSS-TTS---GGGGGT----HHHHHHHHHTT----TT-GGG-S-TT------GGG---------

Organism: NCBI:txid1389203

Radius of gyration: 15.07 Å; chains: 1; bounding box: 42×29×32 Å

Foldseek 3Di:
DDDDDQFDAAQAQRHGDDHVVPDPDAGAAQQAGDRDHVVPDPDCVVVVVQRFQSVVQVVCVVVVHDDDSPDVLGRDDVSPPDSPDPVPPDDDDPPDD

pLDDT: mean 73.69, std 16.6, range [32.84, 90.5]

Sequence (97 aa):
MAYTPSPSQCFHCLKTGHQAFQCKENPTCSKCGGTHSPQDCKDLSYTLSIRRCVQCVNQDKSNNQPVNLYDEKYRHSDLSQKMPNPSEINPKSDTTN